Protein AF-A0A7K9JW05-F1 (afdb_monomer_lite)

Radius of gyration: 26.63 Å; chains: 1; bounding box: 56×43×67 Å

InterPro domains:
  IPR012957 CHD, C-terminal 2 [PF08074] (2-129)

Secondary structure (DSSP, 8-state):
---TT-HHHHHH-GGGGGGGGGGTT-TTSTTHHHHHHHHHHHHHHHHHHHHHHHHHHHHHHHTT----TTSGGGHHHHHHHHHHHHHHHTTTHHHHHHTT-HHHHHHHHHHHHHHHHHHHHHHHHHHHHHHHHTTSPPHHHHHT--HHHHHHHHTT-

pLDDT: mean 91.94, std 6.22, range [55.62, 98.31]

Organism: NCBI:txid667154

Foldseek 3Di:
DCDPLNQVVCCVDPVNVVLCVVLPPPVPPPCSVVVSSVVVVVVVVVVLVVLLVVVLVVLCVVVVPDDDCPQLLNLLVVLVVVLVCLCVVLVCLVVCVVVVNPVSVVVVVVSVVVNVVSVVVSVVSVVCNVVSVVPDDDSCVVSVHDSVRSVVVVVVD

Structure (mmCIF, N/CA/C/O backbone):
data_AF-A0A7K9JW05-F1
#
_entry.id   AF-A0A7K9JW05-F1
#
loop_
_atom_site.group_PDB
_atom_site.id
_atom_site.type_symbol
_atom_site.label_atom_id
_atom_site.label_alt_id
_atom_site.label_comp_id
_atom_site.label_asym_id
_atom_site.label_entity_id
_atom_site.label_seq_id
_atom_site.pdbx_PDB_ins_code
_atom_site.Cartn_x
_atom_site.Cartn_y
_atom_site.Cartn_z
_atom_site.occupancy
_atom_site.B_iso_or_equiv
_atom_site.auth_seq_id
_atom_site.auth_comp_id
_atom_site.auth_asym_id
_atom_site.auth_atom_id
_atom_site.pdbx_PDB_model_num
ATOM 1 N N . SER A 1 1 ? 11.720 1.444 -33.341 1.00 67.81 1 SER A N 1
ATOM 2 C CA . SER A 1 1 ? 11.912 0.731 -32.062 1.00 67.81 1 SER A CA 1
ATOM 3 C C . SER A 1 1 ? 13.394 0.757 -31.743 1.00 67.81 1 SER A C 1
ATOM 5 O O . SER A 1 1 ? 14.160 0.163 -32.490 1.00 67.81 1 SER A O 1
ATOM 7 N N . HIS A 1 2 ? 13.812 1.523 -30.731 1.00 79.88 2 HIS A N 1
ATOM 8 C CA . HIS A 1 2 ? 15.240 1.751 -30.444 1.00 79.88 2 HIS A CA 1
ATOM 9 C C . HIS A 1 2 ? 15.894 0.621 -29.647 1.00 79.88 2 HIS A C 1
ATOM 11 O O . HIS A 1 2 ? 17.098 0.433 -29.756 1.00 79.88 2 HIS A O 1
ATOM 17 N N . GLY A 1 3 ? 15.114 -0.160 -28.894 1.00 75.19 3 GLY A N 1
ATOM 18 C CA . GLY A 1 3 ? 15.619 -1.203 -27.996 1.00 75.19 3 GLY A CA 1
ATOM 19 C C . GLY A 1 3 ? 15.976 -0.683 -26.596 1.00 75.19 3 GLY A C 1
ATOM 20 O O . GLY A 1 3 ? 16.077 0.521 -26.357 1.00 75.19 3 GLY A O 1
ATOM 21 N N . TYR A 1 4 ? 16.133 -1.605 -25.642 1.00 79.62 4 TYR A N 1
ATOM 22 C CA . TYR A 1 4 ? 16.416 -1.270 -24.244 1.00 79.62 4 TYR A CA 1
ATOM 23 C C . TYR A 1 4 ? 17.806 -0.636 -24.083 1.00 79.62 4 TYR A C 1
ATOM 25 O O . TYR A 1 4 ? 18.765 -1.045 -24.735 1.00 79.62 4 TYR A O 1
ATOM 33 N N . ALA A 1 5 ? 17.913 0.355 -23.195 1.00 80.44 5 ALA A N 1
ATOM 34 C CA . ALA A 1 5 ? 19.151 1.065 -22.857 1.00 80.44 5 ALA A CA 1
ATOM 35 C C . ALA A 1 5 ? 19.852 1.831 -23.998 1.00 80.44 5 ALA A C 1
ATOM 37 O O . ALA A 1 5 ? 20.975 2.310 -23.831 1.00 80.44 5 ALA A O 1
ATOM 38 N N . ARG A 1 6 ? 19.183 2.030 -25.137 1.00 87.19 6 ARG A N 1
ATOM 39 C CA . ARG A 1 6 ? 19.697 2.788 -26.290 1.00 87.19 6 ARG A CA 1
ATOM 40 C C . ARG A 1 6 ? 19.450 4.289 -26.107 1.00 87.19 6 ARG A C 1
ATOM 42 O O . ARG A 1 6 ? 18.770 4.935 -26.898 1.00 87.19 6 ARG A O 1
ATOM 49 N N . TRP A 1 7 ? 19.972 4.839 -25.007 1.00 87.38 7 TRP A N 1
ATOM 50 C CA . TRP A 1 7 ? 19.651 6.194 -24.538 1.00 87.38 7 TRP A CA 1
ATOM 51 C C . TRP A 1 7 ? 19.991 7.279 -25.549 1.00 87.38 7 TRP A C 1
ATOM 53 O O . TRP A 1 7 ? 19.205 8.202 -25.714 1.00 87.38 7 TRP A O 1
ATOM 63 N N . THR A 1 8 ? 21.127 7.161 -26.234 1.00 85.81 8 THR A N 1
ATOM 64 C CA . THR A 1 8 ? 21.550 8.132 -27.249 1.00 85.81 8 THR A CA 1
ATOM 65 C C . THR A 1 8 ? 20.563 8.188 -28.410 1.00 85.81 8 THR A C 1
ATOM 67 O O . THR A 1 8 ? 20.160 9.271 -28.817 1.00 85.81 8 THR A O 1
ATOM 70 N N . ASP A 1 9 ? 20.105 7.032 -28.890 1.00 88.50 9 ASP A N 1
ATOM 71 C CA . ASP A 1 9 ? 19.155 6.973 -30.003 1.00 88.50 9 ASP A CA 1
ATOM 72 C C . ASP A 1 9 ? 17.783 7.503 -29.592 1.00 88.50 9 ASP A C 1
ATOM 74 O O . ASP A 1 9 ? 17.177 8.280 -30.321 1.00 88.50 9 ASP A O 1
ATOM 78 N N . ILE A 1 10 ? 17.335 7.162 -28.379 1.00 88.81 10 ILE A N 1
ATOM 79 C CA . ILE A 1 10 ? 16.085 7.677 -27.806 1.00 88.81 10 ILE A CA 1
ATOM 80 C C . ILE A 1 10 ? 16.156 9.201 -27.617 1.00 88.81 10 ILE A C 1
ATOM 82 O O . ILE A 1 10 ? 15.175 9.892 -27.864 1.00 88.81 10 ILE A O 1
ATOM 86 N N . GLN A 1 11 ? 17.305 9.743 -27.203 1.00 86.69 11 GLN A N 1
ATOM 87 C CA . GLN A 1 11 ? 17.511 11.190 -27.057 1.00 86.69 11 GLN A CA 1
ATOM 88 C C . GLN A 1 11 ? 17.533 11.935 -28.387 1.00 86.69 11 GLN A C 1
ATOM 90 O O . GLN A 1 11 ? 17.140 13.101 -28.417 1.00 86.69 11 GLN A O 1
ATOM 95 N N . ASN A 1 12 ? 18.008 11.290 -29.448 1.00 89.00 12 ASN A N 1
ATOM 96 C CA . ASN A 1 12 ? 18.097 11.880 -30.779 1.00 89.00 12 ASN A CA 1
ATOM 97 C C . ASN A 1 12 ? 16.799 11.723 -31.586 1.00 89.00 12 ASN A C 1
ATOM 99 O O . ASN A 1 12 ? 16.663 12.332 -32.645 1.00 89.00 12 ASN A O 1
ATOM 103 N N . ASP A 1 13 ? 15.841 10.934 -31.100 1.00 90.19 13 ASP A N 1
ATOM 104 C CA . ASP A 1 13 ? 14.530 10.794 -31.720 1.00 90.19 13 ASP A CA 1
ATOM 105 C C . ASP A 1 13 ? 13.645 12.013 -31.413 1.00 90.19 13 ASP A C 1
ATOM 107 O O . ASP A 1 13 ? 13.319 12.308 -30.259 1.00 90.19 13 ASP A O 1
ATOM 111 N N . GLY A 1 14 ? 13.213 12.702 -32.472 1.00 88.12 14 GLY A N 1
ATOM 112 C CA . GLY A 1 14 ? 12.336 13.867 -32.379 1.00 88.12 14 GLY A CA 1
ATOM 113 C C . GLY A 1 14 ? 10.995 13.578 -31.698 1.00 88.12 14 GLY A C 1
ATOM 114 O O . GLY A 1 14 ? 10.467 14.459 -31.018 1.00 88.12 14 GLY A O 1
ATOM 115 N N . ALA A 1 15 ? 10.474 12.349 -31.790 1.00 89.56 15 ALA A N 1
ATOM 116 C CA . ALA A 1 15 ? 9.238 11.950 -31.113 1.00 89.56 15 ALA A CA 1
ATOM 117 C C . ALA A 1 15 ? 9.379 11.952 -29.581 1.00 89.56 15 ALA A C 1
ATOM 119 O O . ALA A 1 15 ? 8.404 12.185 -28.867 1.00 89.56 15 ALA A O 1
ATOM 120 N N . PHE A 1 16 ? 10.596 11.746 -29.067 1.00 88.56 16 PHE A N 1
ATOM 121 C CA . PHE A 1 16 ? 10.899 11.765 -27.636 1.00 88.56 16 PHE A CA 1
ATOM 122 C C . PHE A 1 16 ? 11.596 13.057 -27.196 1.00 88.56 16 PHE A C 1
ATOM 124 O O . PHE A 1 16 ? 12.144 13.109 -26.096 1.00 88.56 16 PHE A O 1
ATOM 131 N N . GLY A 1 17 ? 11.529 14.132 -27.993 1.00 87.75 17 GLY A N 1
ATOM 132 C CA . GLY A 1 17 ? 12.197 15.407 -27.700 1.00 87.75 17 GLY A CA 1
ATOM 133 C C . GLY A 1 17 ? 11.892 15.978 -26.308 1.00 87.75 17 GLY A C 1
ATOM 134 O O . GLY A 1 17 ? 12.768 16.584 -25.687 1.00 87.75 17 GLY A O 1
ATOM 135 N N . VAL A 1 18 ? 10.704 15.685 -25.761 1.00 90.75 18 VAL A N 1
ATOM 136 C CA . VAL A 1 18 ? 10.288 16.065 -24.399 1.00 90.75 18 VAL A CA 1
ATOM 137 C C . VAL A 1 18 ? 11.275 15.620 -23.312 1.00 90.75 18 VAL A C 1
ATOM 139 O O . VAL A 1 18 ? 11.441 16.310 -22.307 1.00 90.75 18 VAL A O 1
ATOM 142 N N . ILE A 1 19 ? 11.990 14.505 -23.503 1.00 90.00 19 ILE A N 1
ATOM 143 C CA . ILE A 1 19 ? 12.943 13.996 -22.504 1.00 90.00 19 ILE A CA 1
ATOM 144 C C . ILE A 1 19 ? 14.185 14.885 -22.365 1.00 90.00 19 ILE A C 1
ATOM 146 O O . ILE A 1 19 ? 14.893 14.807 -21.360 1.00 90.00 19 ILE A O 1
ATOM 150 N N . ASN A 1 20 ? 14.455 15.722 -23.372 1.00 89.62 20 ASN A N 1
ATOM 151 C CA . ASN A 1 20 ? 15.586 16.640 -23.402 1.00 89.62 20 ASN A CA 1
ATOM 152 C C . ASN A 1 20 ? 15.243 18.017 -22.811 1.00 89.62 20 ASN A C 1
ATOM 154 O O . ASN A 1 20 ? 16.161 18.755 -22.455 1.00 89.62 20 ASN A O 1
ATOM 158 N N . GLU A 1 21 ? 13.956 18.358 -22.675 1.00 90.38 21 GLU A N 1
ATOM 159 C CA . GLU A 1 21 ? 13.485 19.665 -22.185 1.00 90.38 21 GLU A CA 1
ATOM 160 C C . GLU A 1 21 ? 14.125 20.098 -20.857 1.00 90.38 21 GLU A C 1
ATOM 162 O O . GLU A 1 21 ? 14.632 21.220 -20.795 1.00 90.38 21 GLU A O 1
ATOM 167 N N . PRO A 1 22 ? 14.229 19.235 -19.822 1.00 88.94 22 PRO A N 1
ATOM 168 C CA . PRO A 1 22 ? 14.812 19.632 -18.537 1.00 88.94 22 PRO A CA 1
ATOM 169 C C . PRO A 1 22 ? 16.304 19.988 -18.606 1.00 88.94 22 PRO A C 1
ATOM 171 O O . PRO A 1 22 ? 16.853 20.522 -17.648 1.00 88.94 22 PRO A O 1
ATOM 174 N N . PHE A 1 23 ? 16.974 19.672 -19.717 1.00 89.88 23 PHE A N 1
ATOM 175 C CA . PHE A 1 23 ? 18.424 19.754 -19.868 1.00 89.88 23 PHE A CA 1
ATOM 176 C C . PHE A 1 23 ? 18.878 20.877 -20.808 1.00 89.88 23 PHE A C 1
ATOM 178 O O . PHE A 1 23 ? 20.078 21.103 -20.944 1.00 89.88 23 PHE A O 1
ATOM 185 N N . LYS A 1 24 ? 17.961 21.615 -21.447 1.00 86.19 24 LYS A N 1
ATOM 186 C CA . LYS A 1 24 ? 18.303 22.636 -22.459 1.00 86.19 24 LYS A CA 1
ATOM 187 C C . LYS A 1 24 ? 19.299 23.703 -21.973 1.00 86.19 24 LYS A C 1
ATOM 189 O O . LYS A 1 24 ? 20.105 24.170 -22.768 1.00 86.19 24 LYS A O 1
ATOM 194 N N . GLY A 1 25 ? 19.279 24.055 -20.684 1.00 84.19 25 GLY A N 1
ATOM 195 C CA . GLY A 1 25 ? 20.190 25.042 -20.081 1.00 84.19 25 GLY A CA 1
ATOM 196 C C . GLY A 1 25 ? 21.474 24.471 -19.466 1.00 84.19 25 GLY A C 1
ATOM 197 O O . GLY A 1 25 ? 22.291 25.231 -18.957 1.00 84.19 25 GLY A O 1
ATOM 198 N N . GLU A 1 26 ? 21.665 23.150 -19.476 1.00 81.19 26 GLU A N 1
ATOM 199 C CA . GLU A 1 26 ? 22.765 22.491 -18.753 1.00 81.19 26 GLU A CA 1
ATOM 200 C C . GLU A 1 26 ? 23.900 21.990 -19.656 1.00 81.19 26 GLU A C 1
ATOM 202 O O . GLU A 1 26 ? 24.853 21.384 -19.166 1.00 81.19 26 GLU A O 1
ATOM 207 N N . ALA A 1 27 ? 23.823 22.246 -20.966 1.00 78.19 27 ALA A N 1
ATOM 208 C CA . ALA A 1 27 ? 24.747 21.702 -21.965 1.00 78.19 27 ALA A CA 1
ATOM 209 C C . ALA A 1 27 ? 26.222 22.093 -21.744 1.00 78.19 27 ALA A C 1
ATOM 211 O O . ALA A 1 27 ? 27.117 21.385 -22.194 1.00 78.19 27 ALA A O 1
ATOM 212 N N . SER A 1 28 ? 26.483 23.193 -21.033 1.00 81.12 28 SER A N 1
ATOM 213 C CA . SER A 1 28 ? 27.832 23.661 -20.693 1.00 81.12 28 SER A CA 1
ATOM 214 C C . SER A 1 28 ? 28.474 22.915 -19.516 1.00 81.12 28 SER A C 1
ATOM 216 O O . SER A 1 28 ? 29.662 23.102 -19.250 1.00 81.12 28 SER A O 1
ATOM 218 N N . LYS A 1 29 ? 27.728 22.064 -18.798 1.00 83.50 29 LYS A N 1
ATOM 219 C CA . LYS A 1 29 ? 28.270 21.273 -17.686 1.00 83.50 29 LYS A CA 1
ATOM 220 C C . LYS A 1 29 ? 29.077 20.087 -18.221 1.00 83.50 29 LYS A C 1
ATOM 222 O O . LYS A 1 29 ? 28.578 19.291 -19.011 1.00 83.50 29 LYS A O 1
ATOM 227 N N . GLY A 1 30 ? 30.299 19.892 -17.720 1.00 81.88 30 GLY A N 1
ATOM 228 C CA . GLY A 1 30 ? 31.186 18.800 -18.160 1.00 81.88 30 GLY A CA 1
ATOM 229 C C . GLY A 1 30 ? 30.629 17.379 -17.959 1.00 81.88 30 GLY A C 1
ATOM 230 O O . GLY A 1 30 ? 31.068 16.451 -18.627 1.00 81.88 30 GLY A O 1
ATOM 231 N N . ASN A 1 31 ? 29.631 17.200 -17.086 1.00 88.25 31 ASN A N 1
ATOM 232 C CA . ASN A 1 31 ? 28.959 15.922 -16.810 1.00 88.25 31 ASN A CA 1
ATOM 233 C C . ASN A 1 31 ? 27.543 15.815 -17.420 1.00 88.25 31 ASN A C 1
ATOM 235 O O . ASN A 1 31 ? 26.751 14.959 -17.015 1.00 88.25 31 ASN A O 1
ATOM 239 N N . PHE A 1 32 ? 27.203 16.674 -18.384 1.00 86.69 32 PHE A N 1
ATOM 240 C CA . PHE A 1 32 ? 25.871 16.777 -18.991 1.00 86.69 32 PHE A CA 1
ATOM 241 C C . PHE A 1 32 ? 25.282 15.435 -19.454 1.00 86.69 32 PHE A C 1
ATOM 243 O O . PHE A 1 32 ? 24.160 15.074 -19.088 1.00 86.69 32 PHE A O 1
ATOM 250 N N . LEU A 1 33 ? 26.056 14.664 -20.223 1.00 85.69 33 LEU A N 1
ATOM 251 C CA . LEU A 1 33 ? 25.601 13.390 -20.783 1.00 85.69 33 LEU A CA 1
ATOM 252 C C . LEU A 1 33 ? 25.328 12.345 -19.692 1.00 85.69 33 LEU A C 1
ATOM 254 O O . LEU A 1 33 ? 24.355 11.593 -19.770 1.00 85.69 33 LEU A O 1
ATOM 258 N N . GLU A 1 34 ? 26.149 12.326 -18.642 1.00 88.00 34 GLU A N 1
ATOM 259 C CA . GLU A 1 34 ? 25.972 11.419 -17.511 1.00 88.00 34 GLU A CA 1
ATOM 260 C C . GLU A 1 34 ? 24.691 11.745 -16.731 1.00 88.00 34 GLU A C 1
ATOM 262 O O . GLU A 1 34 ? 23.929 10.840 -16.382 1.00 88.00 34 GLU A O 1
ATOM 267 N N . MET A 1 35 ? 24.411 13.033 -16.506 1.00 88.75 35 MET A N 1
ATOM 268 C CA . MET A 1 35 ? 23.180 13.477 -15.843 1.00 88.75 35 MET A CA 1
ATOM 269 C C . MET A 1 35 ? 21.933 13.091 -16.642 1.00 88.75 35 MET A C 1
ATOM 271 O O . MET A 1 35 ? 20.999 12.523 -16.068 1.00 88.75 35 MET A O 1
ATOM 275 N N . LYS A 1 36 ? 21.937 13.309 -17.965 1.00 88.50 36 LYS A N 1
ATOM 276 C CA . LYS A 1 36 ? 20.840 12.884 -18.852 1.00 88.50 36 LYS A CA 1
ATOM 277 C C . LYS A 1 36 ? 20.623 11.375 -18.817 1.00 88.50 36 LYS A C 1
ATOM 279 O O . LYS A 1 36 ? 19.493 10.917 -18.644 1.00 88.50 36 LYS A O 1
ATOM 284 N N . ASN A 1 37 ? 21.694 10.592 -18.920 1.00 89.81 37 ASN A N 1
ATOM 285 C CA . ASN A 1 37 ? 21.600 9.133 -18.914 1.00 89.81 37 ASN A CA 1
ATOM 286 C C . ASN A 1 37 ? 21.106 8.599 -17.563 1.00 89.81 37 ASN A C 1
ATOM 288 O O . ASN A 1 37 ? 20.244 7.722 -17.532 1.00 89.81 37 ASN A O 1
ATOM 292 N N . LYS A 1 38 ? 21.576 9.161 -16.440 1.00 91.12 38 LYS A N 1
ATOM 293 C CA . LYS A 1 38 ? 21.074 8.819 -15.097 1.00 91.12 38 LYS A CA 1
ATOM 294 C C . LYS A 1 38 ? 19.597 9.166 -14.935 1.00 91.12 38 LYS A C 1
ATOM 296 O O . LYS A 1 38 ? 18.852 8.381 -14.347 1.00 91.12 38 LYS A O 1
ATOM 301 N N . PHE A 1 39 ? 19.165 10.317 -15.445 1.00 91.44 39 PHE A N 1
ATOM 302 C CA . PHE A 1 39 ? 17.760 10.711 -15.419 1.00 91.44 39 PHE A CA 1
ATOM 303 C C . PHE A 1 39 ? 16.888 9.729 -16.201 1.00 91.44 39 PHE A C 1
ATOM 305 O O . PHE A 1 39 ? 15.910 9.219 -15.652 1.00 91.44 39 PHE A O 1
ATOM 312 N N . LEU A 1 40 ? 17.270 9.407 -17.439 1.00 91.44 40 LEU A N 1
ATOM 313 C CA . LEU A 1 40 ? 16.536 8.448 -18.260 1.00 91.44 40 LEU A CA 1
ATOM 314 C C . LEU A 1 40 ? 16.498 7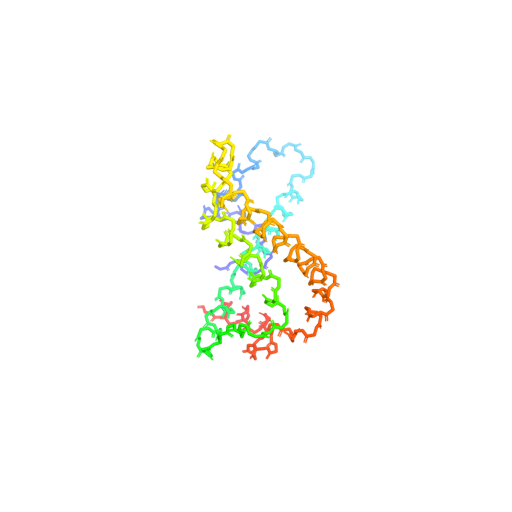.073 -17.607 1.00 91.44 40 LEU A C 1
ATOM 316 O O . LEU A 1 40 ? 15.413 6.531 -17.434 1.00 91.44 40 LEU A O 1
ATOM 320 N N . ALA A 1 41 ? 17.634 6.550 -17.148 1.00 90.69 41 ALA A N 1
ATOM 321 C CA . ALA A 1 41 ? 17.683 5.256 -16.474 1.00 90.69 41 ALA A CA 1
ATOM 322 C C . ALA A 1 41 ? 16.716 5.190 -15.276 1.00 90.69 41 ALA A C 1
ATOM 324 O O . ALA A 1 41 ? 15.998 4.205 -15.110 1.00 90.69 41 ALA A O 1
ATOM 325 N N . ARG A 1 42 ? 16.632 6.258 -14.469 1.00 92.50 42 ARG A N 1
ATOM 326 C CA . ARG A 1 42 ? 15.676 6.342 -13.350 1.00 92.50 42 ARG A CA 1
ATOM 327 C C . ARG A 1 42 ? 14.224 6.368 -13.827 1.00 92.50 42 ARG A C 1
ATOM 329 O O . ARG A 1 42 ? 13.396 5.664 -13.260 1.00 92.50 42 ARG A O 1
ATOM 336 N N . ARG A 1 43 ? 13.908 7.157 -14.858 1.00 91.44 43 ARG A N 1
ATOM 337 C CA . ARG A 1 43 ? 12.549 7.244 -15.422 1.00 91.44 43 ARG A CA 1
ATOM 338 C C . ARG A 1 43 ? 12.104 5.917 -16.029 1.00 91.44 43 ARG A C 1
ATOM 340 O O . ARG A 1 43 ? 11.007 5.465 -15.728 1.00 91.44 43 ARG A O 1
ATOM 347 N N . PHE A 1 44 ? 12.968 5.268 -16.805 1.00 90.44 44 PHE A N 1
ATOM 348 C CA . PHE A 1 44 ? 12.696 3.950 -17.372 1.00 90.44 44 PHE A CA 1
ATOM 349 C C . PHE A 1 44 ? 12.483 2.89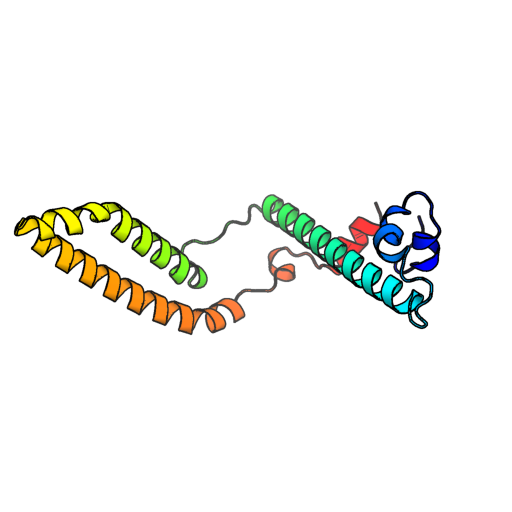9 -16.286 1.00 90.44 44 PHE A C 1
ATOM 351 O O . PHE A 1 44 ? 11.541 2.126 -16.389 1.00 90.44 44 PHE A O 1
ATOM 358 N N . LYS A 1 45 ? 13.271 2.921 -15.204 1.00 91.75 45 LYS A N 1
ATOM 359 C CA . LYS A 1 45 ? 13.055 2.017 -14.067 1.00 91.75 45 LYS A CA 1
ATOM 360 C C . LYS A 1 45 ? 11.687 2.220 -13.405 1.00 91.75 45 LYS A C 1
ATOM 362 O O . LYS A 1 45 ? 11.038 1.244 -13.054 1.00 91.75 45 LYS A O 1
ATOM 367 N N . LEU A 1 46 ? 11.233 3.466 -13.255 1.00 94.38 46 LEU A N 1
ATOM 368 C CA . LEU A 1 46 ? 9.893 3.752 -12.726 1.00 94.38 46 LEU A CA 1
ATOM 369 C C . LEU A 1 46 ? 8.788 3.260 -13.668 1.00 94.38 46 LEU A C 1
ATOM 371 O O . LEU A 1 46 ? 7.803 2.699 -13.201 1.00 94.38 46 LEU A O 1
ATOM 375 N N . LEU A 1 47 ? 8.956 3.444 -14.980 1.00 92.12 47 LEU A N 1
ATOM 376 C CA . LEU A 1 47 ? 8.010 2.936 -15.978 1.00 92.12 47 LEU A CA 1
ATOM 377 C C . LEU A 1 47 ? 7.965 1.405 -15.980 1.00 92.12 47 LEU A C 1
ATOM 379 O O . LEU A 1 47 ? 6.885 0.828 -15.995 1.00 92.12 47 LEU A O 1
ATOM 383 N N . GLU A 1 48 ? 9.122 0.750 -15.907 1.00 91.94 48 GLU A N 1
ATOM 384 C CA . GLU A 1 48 ? 9.230 -0.705 -15.803 1.00 91.94 48 GLU A CA 1
ATOM 385 C C . GLU A 1 48 ? 8.489 -1.226 -14.566 1.00 91.94 48 GLU A C 1
ATOM 387 O O . GLU A 1 48 ? 7.666 -2.132 -14.671 1.00 91.94 48 GLU A O 1
ATOM 392 N N . GLN A 1 49 ? 8.706 -0.597 -13.408 1.00 94.38 49 GLN A N 1
ATOM 393 C CA . GLN A 1 49 ? 7.992 -0.928 -12.174 1.00 94.38 49 GLN A CA 1
ATOM 394 C C . GLN A 1 49 ? 6.483 -0.707 -12.300 1.00 94.38 49 GLN A C 1
ATOM 396 O O . GLN A 1 49 ? 5.711 -1.564 -11.878 1.00 94.38 49 GLN A O 1
ATOM 401 N N . ALA A 1 50 ? 6.054 0.409 -12.895 1.00 95.00 50 ALA A N 1
ATOM 402 C CA . ALA A 1 50 ? 4.639 0.700 -13.098 1.00 95.00 50 ALA A CA 1
ATOM 403 C C . ALA A 1 50 ? 3.967 -0.357 -13.988 1.00 95.00 50 ALA A C 1
ATOM 405 O O . ALA A 1 50 ? 2.907 -0.864 -13.633 1.00 95.00 50 ALA A O 1
ATOM 406 N N . LEU A 1 51 ? 4.618 -0.750 -15.087 1.00 93.88 51 LEU A N 1
ATOM 407 C CA . LEU A 1 51 ? 4.135 -1.803 -15.983 1.00 93.88 51 LEU A CA 1
ATOM 408 C C . LEU A 1 51 ? 4.053 -3.166 -15.286 1.00 93.88 51 LEU A C 1
ATOM 410 O O . LEU A 1 51 ? 3.080 -3.900 -15.464 1.00 93.88 51 LEU A O 1
ATOM 414 N N . VAL A 1 52 ? 5.058 -3.505 -14.474 1.00 94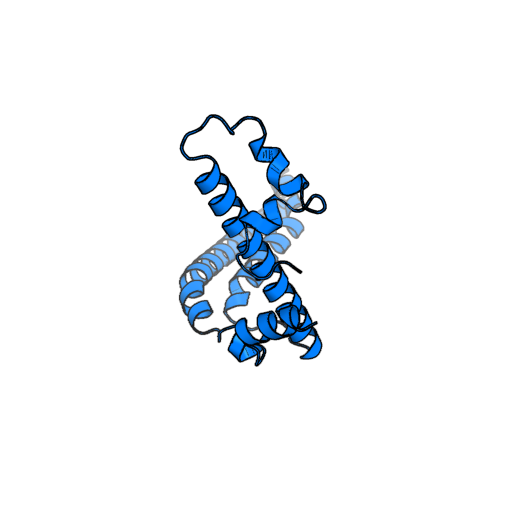.56 52 VAL A N 1
ATOM 415 C CA . VAL A 1 52 ? 5.046 -4.729 -13.665 1.00 94.56 52 VAL A CA 1
ATOM 416 C C . VAL A 1 52 ? 3.872 -4.715 -12.690 1.00 94.56 52 VAL A C 1
ATOM 418 O O . VAL A 1 52 ? 3.137 -5.697 -12.630 1.00 94.56 52 VAL A O 1
ATOM 421 N N . ILE A 1 53 ? 3.661 -3.614 -11.965 1.00 95.19 53 ILE A N 1
ATOM 422 C CA . ILE A 1 53 ? 2.548 -3.472 -11.015 1.00 95.19 53 ILE A CA 1
ATOM 423 C C . ILE A 1 53 ? 1.202 -3.582 -11.737 1.00 95.19 53 ILE A C 1
ATOM 425 O O . ILE A 1 53 ? 0.321 -4.302 -11.275 1.00 95.19 53 ILE A O 1
ATOM 429 N N . GLU A 1 54 ? 1.041 -2.918 -12.881 1.00 95.62 54 GLU A N 1
ATOM 430 C CA . GLU A 1 54 ? -0.193 -2.970 -13.669 1.00 95.62 54 GLU A CA 1
ATOM 431 C C . GLU A 1 54 ? -0.536 -4.409 -14.088 1.00 95.62 54 GLU A C 1
ATOM 433 O O . GLU A 1 54 ? -1.664 -4.867 -13.889 1.00 95.62 54 GLU A O 1
ATOM 438 N N . GLU A 1 55 ? 0.439 -5.159 -14.610 1.00 95.25 55 GLU A N 1
ATOM 439 C CA . GLU A 1 55 ? 0.226 -6.557 -14.999 1.00 95.25 55 GLU A CA 1
ATOM 440 C C . GLU A 1 55 ? -0.010 -7.461 -13.780 1.00 95.25 55 GLU A C 1
ATOM 442 O O . GLU A 1 55 ? -0.847 -8.365 -13.835 1.00 95.25 55 GLU A O 1
ATOM 447 N N 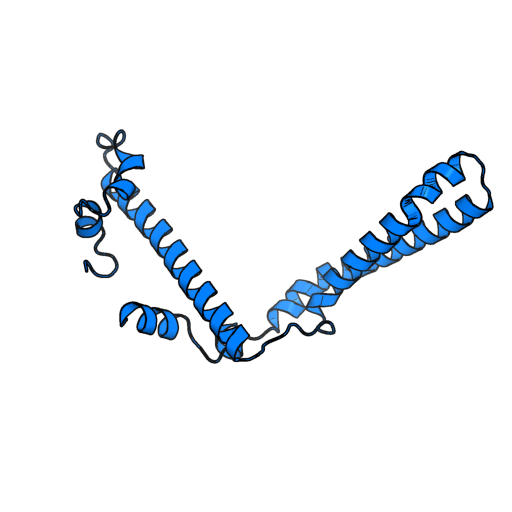. GLN A 1 56 ? 0.666 -7.208 -12.656 1.00 95.00 56 GLN A N 1
ATOM 448 C CA . GLN A 1 56 ? 0.427 -7.929 -11.404 1.00 95.00 56 GLN A CA 1
ATOM 449 C C . GLN A 1 56 ? -1.006 -7.725 -10.898 1.00 95.00 56 GLN A C 1
ATOM 451 O O . GLN A 1 56 ? -1.656 -8.699 -10.516 1.00 95.00 56 GLN A O 1
ATOM 456 N N . LEU A 1 57 ? -1.525 -6.493 -10.942 1.00 94.75 57 LEU A N 1
ATOM 457 C CA . LEU A 1 57 ? -2.910 -6.179 -10.578 1.00 94.75 57 LEU A CA 1
ATOM 458 C C . LEU A 1 57 ? -3.904 -6.850 -11.534 1.00 94.75 57 LEU A C 1
ATOM 460 O O . LEU A 1 57 ? -4.861 -7.480 -11.083 1.00 94.75 57 LEU A O 1
ATOM 464 N N . ARG A 1 58 ? -3.644 -6.798 -12.847 1.00 95.19 58 ARG A N 1
ATOM 465 C CA . ARG A 1 58 ? -4.448 -7.498 -13.863 1.00 95.19 58 ARG A CA 1
ATOM 466 C C . ARG A 1 58 ? -4.484 -9.006 -13.608 1.00 95.19 58 ARG A C 1
ATOM 468 O O . ARG A 1 58 ? -5.548 -9.623 -13.676 1.00 95.19 58 ARG A O 1
ATOM 475 N N . ARG A 1 59 ? -3.339 -9.610 -13.275 1.00 95.12 59 ARG A N 1
ATOM 476 C CA . ARG A 1 59 ? -3.233 -11.039 -12.950 1.00 95.12 59 ARG A CA 1
ATOM 477 C C . ARG A 1 59 ? -3.942 -11.385 -11.644 1.00 95.12 59 ARG A C 1
ATOM 479 O O . ARG A 1 59 ? -4.616 -12.411 -11.596 1.00 95.12 59 ARG A O 1
ATOM 486 N N . ALA A 1 60 ? -3.816 -10.550 -10.616 1.00 95.00 60 ALA A N 1
ATOM 487 C CA . ALA A 1 60 ? -4.512 -10.727 -9.344 1.00 95.00 60 ALA A CA 1
ATOM 488 C C . ALA A 1 60 ? -6.035 -10.717 -9.540 1.00 95.00 60 ALA A C 1
ATOM 490 O O . ALA A 1 60 ? -6.721 -11.599 -9.025 1.00 95.00 60 ALA A O 1
ATOM 491 N N . ALA A 1 61 ? -6.543 -9.782 -10.351 1.00 95.25 61 ALA A N 1
ATOM 492 C CA . ALA A 1 61 ? -7.954 -9.713 -10.718 1.00 95.25 61 ALA A CA 1
ATOM 493 C C . ALA A 1 61 ? -8.406 -10.961 -11.494 1.00 95.25 61 ALA A C 1
ATOM 495 O O . ALA A 1 61 ? -9.424 -11.552 -11.157 1.00 95.25 61 ALA A O 1
ATOM 496 N N . TYR A 1 62 ? -7.619 -11.423 -12.473 1.00 95.69 62 TYR A N 1
ATOM 497 C CA . TYR A 1 62 ? -7.911 -12.662 -13.209 1.00 95.69 62 TYR A CA 1
ATOM 498 C C . TYR A 1 62 ? -8.001 -13.896 -12.295 1.00 95.69 62 TYR A C 1
ATOM 500 O O . TYR A 1 62 ? -8.804 -14.794 -12.530 1.00 95.69 62 TYR A O 1
ATOM 508 N N . LEU A 1 63 ? -7.173 -13.947 -11.249 1.00 95.81 63 LEU A N 1
ATOM 509 C CA . LEU A 1 63 ? -7.176 -15.017 -10.251 1.00 95.81 63 LEU A CA 1
ATOM 510 C C . LEU A 1 63 ? -8.238 -14.821 -9.153 1.00 95.81 63 LEU A C 1
ATOM 512 O O . LEU A 1 63 ? -8.297 -15.639 -8.238 1.00 95.81 63 LEU A O 1
ATOM 516 N N . ASN A 1 64 ? -9.054 -13.760 -9.223 1.00 95.19 64 ASN A N 1
ATOM 517 C CA . ASN A 1 64 ? -10.016 -13.360 -8.189 1.00 95.19 64 ASN A CA 1
ATOM 518 C C . ASN A 1 64 ? -9.389 -13.286 -6.789 1.00 95.19 64 ASN A C 1
ATOM 520 O O . ASN A 1 64 ? -9.987 -13.689 -5.793 1.00 95.19 64 ASN A O 1
ATOM 524 N N . MET A 1 65 ? -8.150 -12.799 -6.709 1.00 93.38 65 MET A N 1
ATOM 525 C CA . MET A 1 65 ? -7.464 -12.678 -5.431 1.00 93.38 65 MET A CA 1
ATOM 526 C C . MET A 1 65 ? -8.099 -11.575 -4.594 1.00 93.38 65 MET A C 1
ATOM 528 O O . MET A 1 65 ? -8.099 -10.408 -4.982 1.00 93.38 65 MET A O 1
ATOM 532 N N . THR A 1 66 ? -8.565 -11.940 -3.408 1.00 89.06 66 THR A N 1
ATOM 533 C CA . THR A 1 66 ? -9.056 -11.009 -2.395 1.00 89.06 66 THR A CA 1
ATOM 534 C C . THR A 1 66 ? -8.077 -10.938 -1.227 1.00 89.06 66 THR A C 1
ATOM 536 O O . THR A 1 66 ? -7.259 -11.836 -1.007 1.00 89.06 66 THR A O 1
ATOM 539 N N . GLN A 1 67 ? -8.122 -9.835 -0.483 1.00 84.50 67 GLN A N 1
ATOM 540 C CA . GLN A 1 67 ? -7.459 -9.767 0.815 1.00 84.50 67 GLN A CA 1
ATOM 541 C C . GLN A 1 67 ? -8.295 -10.544 1.832 1.00 84.50 67 GLN A C 1
ATOM 543 O O . GLN A 1 67 ? -9.518 -10.443 1.822 1.00 84.50 67 GLN A O 1
ATOM 548 N N . ASP A 1 68 ? -7.633 -11.318 2.687 1.00 89.19 68 ASP A N 1
ATOM 549 C CA . ASP A 1 68 ? -8.269 -11.987 3.818 1.00 89.19 68 ASP A CA 1
ATOM 550 C C . ASP A 1 68 ? -8.342 -11.005 5.001 1.00 89.19 68 ASP A C 1
ATOM 552 O O . ASP A 1 68 ? -7.290 -10.664 5.553 1.00 89.19 68 ASP A O 1
ATOM 556 N N . PRO A 1 69 ? -9.542 -10.547 5.411 1.00 88.50 69 PRO A N 1
ATOM 557 C CA . PRO A 1 69 ? -9.691 -9.608 6.522 1.00 88.50 69 PRO A CA 1
ATOM 558 C C . PRO A 1 69 ? -9.232 -10.183 7.867 1.00 88.50 69 PRO A C 1
ATOM 560 O O . PRO A 1 69 ? -8.921 -9.423 8.778 1.00 88.50 69 PRO A O 1
ATOM 563 N N . SER A 1 70 ? -9.181 -11.512 7.999 1.00 90.75 70 SER A N 1
ATOM 564 C CA . SER A 1 70 ? -8.740 -12.198 9.218 1.00 90.75 70 SER A CA 1
ATOM 565 C C . SER A 1 70 ? -7.223 -12.395 9.287 1.00 90.75 70 SER A C 1
ATOM 567 O O . SER A 1 70 ? -6.693 -12.836 10.310 1.00 90.75 70 SER A O 1
ATOM 569 N N . HIS A 1 71 ? -6.497 -12.041 8.221 1.00 92.50 71 HIS A N 1
ATOM 570 C CA . HIS A 1 71 ? -5.050 -12.167 8.191 1.00 92.50 71 HIS A CA 1
ATOM 571 C C . HIS A 1 71 ? -4.411 -11.267 9.266 1.00 92.50 71 HIS A C 1
ATOM 573 O O . HIS A 1 71 ? -4.736 -10.082 9.328 1.00 92.50 71 HIS A O 1
ATOM 579 N N . PRO A 1 72 ? -3.427 -11.742 10.059 1.00 92.69 72 PRO A N 1
ATOM 580 C CA . PRO A 1 72 ? -2.871 -10.960 11.170 1.00 92.69 72 PRO A CA 1
ATOM 581 C C . PRO A 1 72 ? -2.276 -9.600 10.769 1.00 92.69 72 PRO A C 1
ATOM 583 O O . PRO A 1 72 ? -2.266 -8.668 11.562 1.00 92.69 72 PRO A O 1
ATOM 586 N N . ALA A 1 73 ? -1.816 -9.449 9.522 1.00 93.25 73 ALA A N 1
ATOM 587 C CA . ALA A 1 73 ? -1.332 -8.159 9.011 1.00 93.25 73 ALA A CA 1
ATOM 588 C C . ALA A 1 73 ? -2.443 -7.102 8.848 1.00 93.25 73 ALA A C 1
ATOM 590 O O . ALA A 1 73 ? -2.133 -5.925 8.697 1.00 93.25 73 ALA A O 1
ATOM 591 N N . MET A 1 74 ? -3.714 -7.515 8.854 1.00 95.12 74 MET A N 1
ATOM 592 C CA . MET A 1 74 ? -4.881 -6.631 8.787 1.00 95.12 74 MET A CA 1
ATOM 593 C C . MET A 1 74 ? -5.332 -6.145 10.165 1.00 95.12 74 MET A C 1
ATOM 595 O O . MET A 1 74 ? -6.054 -5.156 10.223 1.00 95.12 74 MET A O 1
ATOM 599 N N . ALA A 1 75 ? -4.863 -6.760 11.260 1.00 94.38 75 ALA A N 1
ATOM 600 C CA . ALA A 1 75 ? -5.277 -6.416 12.622 1.00 94.38 75 ALA A CA 1
ATOM 601 C C . ALA A 1 75 ? -5.100 -4.920 12.930 1.00 94.38 75 ALA A C 1
ATOM 603 O O . ALA A 1 75 ? -6.047 -4.268 13.361 1.00 94.38 75 ALA A O 1
ATOM 604 N N . LEU A 1 76 ? -3.938 -4.353 12.579 1.00 95.88 76 LEU A N 1
ATOM 605 C CA . LEU A 1 76 ? -3.665 -2.927 12.767 1.00 95.88 76 LEU A CA 1
ATOM 606 C C . LEU A 1 76 ? -4.660 -2.037 12.007 1.00 95.88 76 LEU A C 1
ATOM 608 O O . LEU A 1 76 ? -5.123 -1.036 12.543 1.00 95.88 76 LEU A O 1
ATOM 612 N N . ASN A 1 77 ? -4.987 -2.399 10.763 1.00 95.06 77 ASN A N 1
ATOM 613 C CA . ASN A 1 77 ? -5.928 -1.645 9.935 1.00 95.06 77 ASN A CA 1
ATOM 614 C C . ASN A 1 77 ? -7.354 -1.729 10.493 1.00 95.06 77 ASN A C 1
ATOM 616 O O . ASN A 1 77 ? -8.055 -0.724 10.551 1.00 95.06 77 ASN A O 1
ATOM 620 N N . THR A 1 78 ? -7.767 -2.914 10.945 1.00 95.06 78 THR A N 1
ATOM 621 C CA . THR A 1 78 ? -9.065 -3.117 11.598 1.00 95.06 78 THR A CA 1
ATOM 622 C C . THR A 1 78 ? -9.172 -2.296 12.881 1.00 95.06 78 THR A C 1
ATOM 624 O O . THR A 1 78 ? -10.155 -1.585 13.064 1.00 95.06 78 THR A O 1
ATOM 627 N N . ARG A 1 79 ? -8.141 -2.316 13.734 1.00 95.94 79 ARG A N 1
ATOM 628 C CA . ARG A 1 79 ? -8.106 -1.525 14.973 1.00 95.94 79 ARG A CA 1
ATOM 629 C C . ARG A 1 79 ? -8.098 -0.025 14.708 1.00 95.94 79 ARG A C 1
ATOM 631 O O . ARG A 1 79 ? -8.772 0.715 15.413 1.00 95.94 79 ARG A O 1
ATOM 638 N N . PHE A 1 80 ? -7.392 0.419 13.672 1.00 96.75 80 PHE A N 1
ATOM 639 C CA . PHE A 1 80 ? -7.423 1.819 13.261 1.00 96.75 80 PHE A CA 1
ATOM 640 C C . PHE A 1 80 ? -8.841 2.263 12.867 1.00 96.75 80 PHE A C 1
ATOM 642 O O . PHE A 1 80 ? -9.321 3.274 13.372 1.00 96.75 80 PHE A O 1
ATOM 649 N N . ALA A 1 81 ? -9.548 1.465 12.061 1.00 96.69 81 ALA A N 1
ATOM 650 C CA . ALA A 1 81 ? -10.935 1.751 11.694 1.00 96.69 81 ALA A CA 1
ATOM 651 C C . ALA A 1 81 ? -11.884 1.758 12.911 1.00 96.69 81 ALA A C 1
ATOM 653 O O . ALA A 1 81 ? -12.803 2.575 12.978 1.00 96.69 81 ALA A O 1
ATOM 654 N N . GLU A 1 82 ? -11.664 0.877 13.893 1.00 97.06 82 GLU A N 1
ATOM 655 C CA . GLU A 1 82 ? -12.416 0.877 15.157 1.00 97.06 82 GLU A CA 1
ATOM 656 C C . GLU A 1 82 ? -12.172 2.156 15.971 1.00 97.06 82 GLU A C 1
ATOM 658 O O . GLU A 1 82 ? -13.127 2.731 16.494 1.00 97.06 82 GLU A O 1
ATOM 663 N N . VAL A 1 83 ? -10.924 2.633 16.041 1.00 97.56 83 VAL A N 1
ATOM 664 C CA . VAL A 1 83 ? -10.572 3.899 16.706 1.00 97.56 83 VAL A CA 1
ATOM 665 C C . VAL A 1 83 ? -11.265 5.084 16.036 1.00 97.56 83 VAL A C 1
ATOM 667 O O . VAL A 1 83 ? -11.870 5.897 16.736 1.00 97.56 83 VAL A O 1
ATOM 670 N N . GLU A 1 84 ? -11.211 5.179 14.704 1.00 97.31 84 GLU A N 1
ATOM 671 C CA . GLU A 1 84 ? -11.882 6.250 13.954 1.00 97.31 84 GLU A CA 1
ATOM 672 C C . GLU A 1 84 ? -13.393 6.232 14.203 1.00 97.31 84 GLU A C 1
ATOM 674 O O . GLU A 1 84 ? -13.966 7.242 14.610 1.00 97.31 84 GLU A O 1
ATOM 679 N N . CYS A 1 85 ? -14.024 5.063 14.069 1.00 97.44 85 CYS A N 1
ATOM 680 C CA . CYS A 1 85 ? -15.456 4.890 14.304 1.00 97.44 85 CYS A CA 1
ATOM 681 C C . CYS A 1 85 ? -15.864 5.294 15.731 1.00 97.44 85 CYS A C 1
ATOM 683 O O . CYS A 1 85 ? -16.826 6.044 15.924 1.00 97.44 85 CYS A O 1
ATOM 685 N N . LEU A 1 86 ? -15.113 4.837 16.741 1.00 97.00 86 LEU A N 1
ATOM 686 C CA . LEU A 1 86 ? -15.384 5.141 18.144 1.00 97.00 86 LEU A CA 1
ATOM 687 C C . LEU A 1 86 ? -15.244 6.644 18.430 1.00 97.00 86 LEU A C 1
ATOM 689 O O . LEU A 1 86 ? -16.093 7.227 19.109 1.00 97.00 86 LEU A O 1
ATOM 693 N N . ALA A 1 87 ? -14.204 7.285 17.893 1.00 95.25 87 ALA A N 1
ATOM 694 C CA . ALA A 1 87 ? -13.977 8.716 18.064 1.00 95.25 87 ALA A CA 1
ATOM 695 C C . ALA A 1 87 ? -15.055 9.561 17.361 1.00 95.25 87 ALA A C 1
ATOM 697 O O . ALA A 1 87 ? -15.609 10.485 17.964 1.00 95.25 87 ALA A O 1
ATOM 698 N N . GLU A 1 88 ? -15.397 9.231 16.114 1.00 96.38 88 GLU A N 1
ATOM 699 C CA . GLU A 1 88 ? -16.388 9.966 15.321 1.00 96.38 88 GLU A CA 1
ATOM 700 C C . GLU A 1 88 ? -17.802 9.843 15.896 1.00 96.38 88 GLU A C 1
ATOM 702 O O . GLU A 1 88 ? -18.497 10.854 16.057 1.00 96.38 88 GLU A O 1
ATOM 707 N N . SER A 1 89 ? -18.216 8.627 16.270 1.00 95.88 89 SER A N 1
ATOM 708 C CA . SER A 1 89 ? -19.547 8.356 16.831 1.00 95.88 89 SER A CA 1
ATOM 709 C C . SER A 1 89 ? -19.791 9.114 18.143 1.00 95.88 89 SER A C 1
ATOM 711 O O . SER A 1 89 ? -20.929 9.452 18.482 1.00 95.88 89 SER A O 1
ATOM 713 N N . HIS A 1 90 ? -18.726 9.431 18.882 1.00 96.06 90 HIS A N 1
ATOM 714 C CA . HIS A 1 90 ? -18.802 10.036 20.212 1.00 96.06 90 HIS A CA 1
ATOM 715 C C . HIS A 1 90 ? -18.220 11.453 20.307 1.00 96.06 90 HIS A C 1
ATOM 717 O O . HIS A 1 90 ? -18.120 12.001 21.406 1.00 96.06 90 HIS A O 1
ATOM 723 N N . GLN A 1 91 ? -17.928 12.109 19.179 1.00 94.62 91 GLN A N 1
ATOM 724 C CA . GLN A 1 91 ? -17.321 13.450 19.151 1.00 94.62 91 GLN A CA 1
ATOM 725 C C . GLN A 1 91 ? -18.115 14.533 19.918 1.00 94.62 91 GLN A C 1
ATOM 727 O O . GLN A 1 91 ? -17.546 15.505 20.418 1.00 94.62 91 GLN A O 1
ATOM 732 N N . HIS A 1 92 ? -19.439 14.374 20.035 1.00 94.62 92 HIS A N 1
ATOM 733 C CA . HIS A 1 92 ? -20.327 15.322 20.715 1.00 94.62 92 HIS A CA 1
ATOM 734 C C . HIS A 1 92 ? -20.252 15.236 22.248 1.00 94.62 92 HIS A C 1
ATOM 736 O O . HIS A 1 92 ? -20.492 16.241 22.922 1.00 94.62 92 HIS A O 1
ATOM 742 N N . LEU A 1 93 ? -19.861 14.081 22.805 1.00 96.19 93 LEU A N 1
ATOM 743 C CA . LEU A 1 93 ? -19.858 13.836 24.253 1.00 96.19 93 LEU A CA 1
ATOM 744 C C . LEU A 1 93 ? -18.946 14.797 25.017 1.00 96.19 93 LEU A C 1
ATOM 746 O O . LEU A 1 93 ? -19.251 15.155 26.151 1.00 96.19 93 LEU A O 1
ATOM 750 N N . SER A 1 94 ? -17.856 15.253 24.394 1.00 92.94 94 SER A N 1
ATOM 751 C CA . SER A 1 94 ? -16.960 16.251 24.987 1.00 92.94 94 SER A CA 1
ATOM 752 C C . SER A 1 94 ? -17.697 17.560 25.296 1.00 92.94 94 SER A C 1
ATOM 754 O O . SER A 1 94 ? -17.634 18.066 26.416 1.00 92.94 94 SER A O 1
ATOM 756 N N . LYS A 1 95 ? -18.486 18.069 24.339 1.00 95.81 95 LYS A N 1
ATOM 757 C CA . LYS A 1 95 ? -19.264 19.304 24.520 1.00 95.81 95 LYS A CA 1
ATOM 758 C C . LYS A 1 95 ? -20.356 19.134 25.571 1.00 95.81 95 LYS A C 1
ATOM 760 O O . LYS A 1 95 ? -20.524 20.005 26.419 1.00 95.81 95 LYS A O 1
ATOM 765 N N . GLU A 1 96 ? -21.083 18.020 25.530 1.00 96.06 96 GLU A N 1
ATOM 766 C CA . GLU A 1 96 ? -22.146 17.744 26.501 1.00 96.06 96 GLU A CA 1
ATOM 767 C C . GLU A 1 96 ? -21.600 17.572 27.922 1.00 96.06 96 GLU A C 1
ATOM 769 O O . GLU A 1 96 ? -22.174 18.106 28.872 1.00 96.06 96 GLU A O 1
ATOM 774 N N . SER A 1 97 ? -20.468 16.881 28.075 1.00 95.38 97 SER A N 1
ATOM 775 C CA . SER A 1 97 ? -19.787 16.736 29.363 1.00 95.38 97 SER A CA 1
ATOM 776 C C . SER A 1 97 ? -19.369 18.096 29.936 1.00 95.38 97 SER A C 1
ATOM 778 O O . SER A 1 97 ? -19.681 18.395 31.090 1.00 95.38 97 SER A O 1
ATOM 780 N N . LEU A 1 98 ? -18.759 18.967 29.119 1.00 94.69 98 LEU A N 1
ATOM 781 C CA . LEU A 1 98 ? -18.370 20.327 29.523 1.00 94.69 98 LEU A CA 1
ATOM 782 C C . LEU A 1 98 ? -19.569 21.209 29.905 1.00 94.69 98 LEU A C 1
ATOM 784 O O . LEU A 1 98 ? -19.433 22.092 30.749 1.00 94.69 98 LEU A O 1
ATOM 788 N N . ALA A 1 99 ? -20.748 20.946 29.337 1.00 96.75 99 ALA A N 1
ATOM 789 C CA . ALA A 1 99 ? -22.002 21.588 29.732 1.00 96.75 99 ALA A CA 1
ATOM 790 C C . ALA A 1 99 ? -22.568 21.061 31.071 1.00 96.75 99 ALA A C 1
ATOM 792 O O . ALA A 1 99 ? -23.634 21.495 31.506 1.00 96.75 99 ALA A O 1
ATOM 793 N N . GLY A 1 100 ? -21.877 20.129 31.736 1.00 95.81 100 GLY A N 1
ATOM 794 C CA . GLY A 1 100 ? -22.266 19.561 33.026 1.00 95.81 100 GLY A CA 1
ATOM 795 C C . GLY A 1 100 ? -23.182 18.336 32.933 1.00 95.81 100 GLY A C 1
ATOM 796 O O . GLY A 1 100 ? -23.723 17.904 33.957 1.00 95.81 100 GLY A O 1
ATOM 797 N N . ASN A 1 101 ? -23.366 17.745 31.745 1.00 97.19 101 ASN A N 1
ATOM 798 C CA . ASN A 1 101 ? -24.160 16.526 31.574 1.00 97.19 101 ASN A CA 1
ATOM 799 C C . ASN A 1 101 ? -23.429 15.320 32.200 1.00 97.19 101 ASN A C 1
ATOM 801 O O . ASN A 1 101 ? -22.520 14.733 31.611 1.00 97.19 101 ASN A O 1
ATOM 805 N N . LYS A 1 102 ? -23.841 14.936 33.416 1.00 96.38 102 LYS A N 1
ATOM 806 C CA . LYS A 1 102 ? -23.232 13.833 34.181 1.00 96.38 102 LYS A CA 1
ATOM 807 C C . LYS A 1 102 ? -23.271 12.481 33.439 1.00 96.38 102 LYS A C 1
ATOM 809 O O . LYS A 1 102 ? -22.224 11.831 33.399 1.00 96.38 102 LYS A O 1
ATOM 814 N N . PRO A 1 103 ? -24.401 12.046 32.838 1.00 96.69 103 PRO A N 1
ATOM 815 C CA . PRO A 1 103 ? -24.419 10.879 31.955 1.00 96.69 103 PRO A CA 1
ATOM 816 C C . PRO A 1 103 ? -23.403 10.955 30.811 1.00 96.69 103 PRO A C 1
ATOM 818 O O . PRO A 1 103 ? -22.634 10.011 30.634 1.00 96.69 103 PRO A O 1
ATOM 821 N N . ALA A 1 104 ? -23.346 12.074 30.079 1.00 96.50 104 ALA A N 1
ATOM 822 C CA . ALA A 1 104 ? -22.398 12.236 28.974 1.00 96.50 104 ALA A CA 1
ATOM 823 C C . ALA A 1 104 ? -20.944 12.159 29.455 1.00 96.50 104 ALA A C 1
ATOM 825 O O . ALA A 1 104 ? -20.126 11.518 28.802 1.00 96.50 104 ALA A O 1
ATOM 826 N N . ASN A 1 105 ? -20.630 12.722 30.628 1.00 96.56 105 ASN A N 1
ATOM 827 C CA . ASN A 1 105 ? -19.298 12.604 31.218 1.00 96.56 105 ASN A CA 1
ATOM 828 C C . ASN A 1 105 ? -18.928 11.146 31.540 1.00 96.56 105 ASN A C 1
ATOM 830 O O . ASN A 1 105 ? -17.825 10.698 31.238 1.00 96.56 105 ASN A O 1
ATOM 834 N N . ALA A 1 106 ? -19.856 10.373 32.113 1.00 97.44 106 ALA A N 1
ATOM 835 C CA . ALA A 1 106 ? -19.619 8.960 32.409 1.00 97.44 106 ALA A CA 1
ATOM 836 C C . ALA A 1 106 ? -19.388 8.131 31.133 1.00 97.44 106 ALA A C 1
ATOM 838 O O . ALA A 1 106 ? -18.528 7.249 31.119 1.00 97.44 106 ALA A O 1
ATOM 839 N N . VAL A 1 107 ? -20.133 8.413 30.059 1.00 97.25 107 VAL A N 1
ATOM 840 C CA . VAL A 1 107 ? -19.926 7.761 28.757 1.00 97.25 107 VAL A CA 1
ATOM 841 C C . VAL A 1 107 ? -18.602 8.205 28.135 1.00 97.25 107 VAL A C 1
ATOM 843 O O . VAL A 1 107 ? -17.853 7.352 27.673 1.00 97.25 107 VAL A O 1
ATOM 846 N N . LEU A 1 108 ? -18.260 9.496 28.193 1.00 97.12 108 LEU A N 1
ATOM 847 C CA . LEU A 1 108 ? -16.991 10.023 27.685 1.00 97.12 108 LEU A CA 1
ATOM 848 C C . LEU A 1 108 ? -15.791 9.331 28.338 1.00 97.12 108 LEU A C 1
ATOM 850 O O 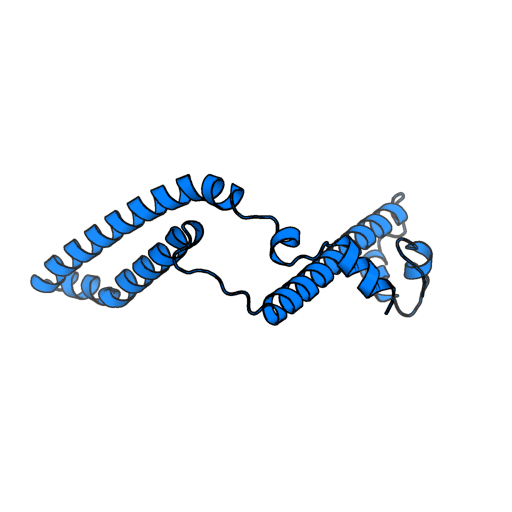. LEU A 1 108 ? -14.885 8.904 27.633 1.00 97.12 108 LEU A O 1
ATOM 854 N N . HIS A 1 109 ? -15.805 9.144 29.660 1.00 97.19 109 HIS A N 1
ATOM 855 C CA . HIS A 1 109 ? -14.749 8.394 30.348 1.00 97.19 109 HIS A CA 1
ATOM 856 C C . HIS A 1 109 ? -14.629 6.947 29.849 1.00 97.19 109 HIS A C 1
ATOM 858 O O . HIS A 1 109 ? -13.518 6.462 29.657 1.00 97.19 109 HIS A O 1
ATOM 864 N N . LYS A 1 110 ? -15.751 6.261 29.591 1.00 97.25 110 LYS A N 1
ATOM 865 C CA . LYS A 1 110 ? -15.722 4.904 29.017 1.00 97.25 110 LYS A CA 1
ATOM 866 C C . LYS A 1 110 ? -15.139 4.893 27.606 1.00 97.25 110 LYS A C 1
ATOM 868 O O . LYS A 1 110 ? -14.326 4.027 27.308 1.00 97.25 110 LYS A O 1
ATOM 873 N N . VAL A 1 111 ? -15.528 5.855 26.770 1.00 97.69 111 VAL A N 1
ATOM 874 C CA . VAL A 1 111 ? -15.006 6.004 25.404 1.00 97.69 111 VAL A CA 1
ATOM 875 C C . VAL A 1 111 ? -13.500 6.262 25.429 1.00 97.69 111 VAL A C 1
ATOM 877 O O . VAL A 1 111 ? -12.763 5.622 24.689 1.00 97.69 111 VAL A O 1
ATOM 880 N N . LEU A 1 112 ? -13.021 7.143 26.312 1.00 96.88 112 LEU A N 1
ATOM 881 C CA . LEU A 1 112 ? -11.590 7.422 26.463 1.00 96.88 112 LEU A CA 1
ATOM 882 C C . LEU A 1 112 ? -10.800 6.182 26.902 1.00 96.88 112 LEU A C 1
ATOM 884 O O . LEU A 1 112 ? -9.748 5.913 26.331 1.00 96.88 112 LEU A O 1
ATOM 888 N N . ASN A 1 113 ? -11.327 5.398 27.847 1.00 98.00 113 ASN A N 1
ATOM 889 C CA . ASN A 1 113 ? -10.691 4.144 28.257 1.00 98.00 113 ASN A CA 1
ATOM 890 C C . ASN A 1 113 ? -10.633 3.132 27.101 1.00 98.00 113 ASN A C 1
ATOM 892 O O . ASN A 1 113 ? -9.600 2.512 26.879 1.00 98.00 113 ASN A O 1
ATOM 896 N N . GLN A 1 114 ? -11.712 2.996 26.325 1.00 97.94 114 GLN A N 1
ATOM 897 C CA . GLN A 1 114 ? -11.726 2.122 25.146 1.00 97.94 114 GLN A CA 1
ATOM 898 C C . GLN A 1 114 ? -10.725 2.578 24.076 1.00 97.94 114 GLN A C 1
ATOM 900 O O . GLN A 1 114 ? -10.056 1.746 23.468 1.00 97.94 114 GLN A O 1
ATOM 905 N N . LEU A 1 115 ? -10.583 3.891 23.861 1.00 98.06 115 LEU A N 1
ATOM 906 C CA . LEU A 1 115 ? -9.559 4.437 22.969 1.00 98.06 115 LEU A CA 1
ATOM 907 C C . LEU A 1 115 ? -8.148 4.100 23.468 1.00 98.06 115 LEU A C 1
ATOM 909 O O . LEU A 1 115 ? -7.303 3.714 22.667 1.00 98.06 115 LEU A O 1
ATOM 913 N N . GLU A 1 116 ? -7.886 4.206 24.772 1.00 98.06 116 GLU A N 1
ATOM 914 C CA . GLU A 1 116 ? -6.593 3.833 25.358 1.00 98.06 116 GLU A CA 1
ATOM 915 C C . GLU A 1 116 ? -6.276 2.341 25.159 1.00 98.06 116 GLU A C 1
ATOM 917 O O . GLU A 1 116 ? -5.170 1.996 24.735 1.00 98.06 116 GLU A O 1
ATOM 922 N N . GLU A 1 117 ? -7.253 1.461 25.392 1.00 98.12 117 GLU A N 1
ATOM 923 C CA . GLU A 1 117 ? -7.121 0.018 25.157 1.00 98.12 117 GLU A CA 1
ATOM 924 C C . GLU A 1 117 ? -6.824 -0.290 23.680 1.00 98.12 117 GLU A C 1
ATOM 926 O O . GLU A 1 117 ? -5.858 -0.996 23.378 1.00 98.12 117 GLU A O 1
ATOM 931 N N . LEU A 1 118 ? -7.580 0.304 22.749 1.00 98.00 118 LEU A N 1
ATOM 932 C CA . LEU A 1 118 ? -7.360 0.133 21.309 1.00 98.00 118 LEU A CA 1
ATOM 933 C C . LEU A 1 118 ? -5.980 0.638 20.869 1.00 98.00 118 LEU A C 1
ATOM 935 O O . LEU A 1 118 ? -5.303 -0.021 20.078 1.00 98.00 118 LEU A O 1
ATOM 939 N N . LEU A 1 119 ? -5.523 1.778 21.394 1.00 98.06 119 LEU A N 1
ATOM 940 C CA . LEU A 1 119 ? -4.189 2.309 21.098 1.00 98.06 119 LEU A CA 1
ATOM 941 C C . LEU A 1 119 ? -3.075 1.395 21.630 1.00 98.06 119 LEU A C 1
ATOM 943 O O . LEU A 1 119 ? -2.041 1.228 20.972 1.00 98.06 119 LEU A O 1
ATOM 947 N N . SER A 1 120 ? -3.279 0.779 22.796 1.00 98.31 120 SER A N 1
ATOM 948 C CA . SER A 1 120 ? -2.363 -0.222 23.351 1.00 98.31 120 SER A CA 1
ATOM 949 C C . SER A 1 120 ? -2.271 -1.459 22.449 1.00 98.31 120 SER A C 1
ATOM 951 O O . SER A 1 120 ? -1.167 -1.901 22.104 1.00 98.31 120 SER A O 1
ATOM 953 N N . ASP A 1 121 ? -3.413 -1.958 21.974 1.00 97.75 121 ASP A N 1
ATOM 954 C CA . ASP A 1 121 ? -3.482 -3.069 21.022 1.00 97.75 121 ASP A CA 1
ATOM 955 C C . ASP A 1 121 ? -2.788 -2.729 19.697 1.00 97.75 121 ASP A C 1
ATOM 957 O O . ASP A 1 121 ? -1.951 -3.500 19.217 1.00 97.75 121 ASP A O 1
ATOM 961 N N . MET A 1 122 ? -3.046 -1.542 19.141 1.00 98.12 122 MET A N 1
ATOM 962 C CA . MET A 1 122 ? -2.394 -1.071 17.914 1.00 98.12 122 MET A CA 1
ATOM 963 C C . MET A 1 122 ? -0.873 -1.007 18.063 1.00 98.12 122 MET A C 1
ATOM 965 O O . MET A 1 122 ? -0.137 -1.398 17.155 1.00 98.12 122 MET A O 1
ATOM 969 N N . LYS A 1 123 ? -0.364 -0.555 19.214 1.00 97.94 123 LYS A N 1
ATOM 970 C CA . LYS A 1 123 ? 1.079 -0.563 19.498 1.00 97.94 123 LYS A CA 1
ATOM 971 C C . LYS A 1 123 ? 1.645 -1.987 19.467 1.00 97.94 123 LYS A C 1
ATOM 973 O O . LYS A 1 123 ? 2.739 -2.215 18.933 1.00 97.94 123 LYS A O 1
ATOM 978 N N . ALA A 1 124 ? 0.910 -2.951 20.018 1.00 97.12 124 ALA A N 1
ATOM 979 C CA . ALA A 1 124 ? 1.296 -4.355 19.966 1.00 97.12 124 ALA A CA 1
ATOM 980 C C . ALA A 1 124 ? 1.273 -4.896 18.523 1.00 97.12 124 ALA A C 1
ATOM 982 O O . ALA A 1 124 ? 2.200 -5.604 18.121 1.00 97.12 124 ALA A O 1
ATOM 983 N N . ASP A 1 125 ? 0.281 -4.511 17.718 1.00 96.88 125 ASP A N 1
ATOM 984 C CA . ASP A 1 125 ? 0.200 -4.873 16.299 1.00 96.88 125 ASP A CA 1
ATOM 985 C C . ASP A 1 125 ? 1.363 -4.306 15.484 1.00 96.88 125 ASP A C 1
ATOM 987 O O . ASP A 1 125 ? 2.002 -5.055 14.744 1.00 96.88 125 ASP A O 1
ATOM 991 N N . VAL A 1 126 ? 1.717 -3.030 15.670 1.00 97.06 126 VAL A N 1
ATOM 992 C CA . VAL A 1 126 ? 2.889 -2.407 15.024 1.00 97.06 126 VAL A CA 1
ATOM 993 C C . VAL A 1 126 ? 4.164 -3.187 15.335 1.00 97.06 126 VAL A C 1
ATOM 995 O O . VAL A 1 126 ? 4.982 -3.428 14.448 1.00 97.06 126 VAL A O 1
ATOM 998 N N . THR A 1 127 ? 4.314 -3.644 16.579 1.00 97.06 127 THR A N 1
ATOM 999 C CA . THR A 1 127 ? 5.483 -4.427 17.004 1.00 97.06 127 THR A CA 1
ATOM 1000 C C . THR A 1 127 ? 5.536 -5.797 16.312 1.00 97.06 127 THR A C 1
ATOM 1002 O O . THR A 1 127 ? 6.614 -6.282 15.967 1.00 97.06 127 THR A O 1
ATOM 1005 N N . ARG A 1 128 ? 4.379 -6.427 16.067 1.00 96.38 128 ARG A N 1
ATOM 1006 C CA . ARG A 1 128 ? 4.266 -7.741 15.404 1.00 96.38 128 ARG A CA 1
ATOM 1007 C C . ARG A 1 128 ? 4.271 -7.669 13.877 1.00 96.38 128 ARG A C 1
ATOM 1009 O O . ARG A 1 128 ? 4.544 -8.681 13.219 1.00 96.38 128 ARG A O 1
ATOM 1016 N N . LEU A 1 129 ? 3.958 -6.510 13.303 1.00 95.69 129 LEU A N 1
ATOM 1017 C CA . LEU A 1 129 ? 3.744 -6.349 11.869 1.00 95.69 129 LEU A CA 1
ATOM 1018 C C . LEU A 1 129 ? 4.956 -6.788 11.026 1.00 95.69 129 LEU A C 1
ATOM 1020 O O . LEU A 1 129 ? 4.743 -7.571 10.100 1.00 95.69 129 LEU A O 1
ATOM 1024 N N . PRO A 1 130 ? 6.220 -6.431 11.346 1.00 96.75 130 PRO A N 1
ATOM 1025 C CA . PRO A 1 130 ? 7.371 -6.868 10.549 1.00 96.75 130 PRO A CA 1
ATOM 1026 C C . PRO A 1 130 ? 7.504 -8.395 10.454 1.00 96.75 130 PRO A C 1
ATOM 1028 O O . PRO A 1 130 ? 7.720 -8.937 9.370 1.00 96.75 130 PRO A O 1
ATOM 1031 N N . ALA A 1 131 ? 7.320 -9.100 11.576 1.00 96.56 131 ALA A N 1
ATOM 1032 C CA . ALA A 1 131 ? 7.384 -10.562 11.629 1.00 96.56 131 ALA A CA 1
ATOM 1033 C C . ALA A 1 131 ? 6.203 -11.230 10.908 1.00 96.56 131 ALA A C 1
ATOM 1035 O O . ALA A 1 131 ? 6.319 -12.349 10.415 1.00 96.56 131 ALA A O 1
ATOM 1036 N N . THR A 1 132 ? 5.062 -10.547 10.848 1.00 95.25 132 THR A N 1
ATOM 1037 C CA . THR A 1 132 ? 3.892 -11.014 10.104 1.00 95.25 132 THR A CA 1
ATOM 1038 C C . THR A 1 132 ? 4.099 -10.838 8.600 1.00 95.25 132 THR A C 1
ATOM 1040 O O . THR A 1 132 ? 3.853 -11.767 7.834 1.00 95.25 132 THR A O 1
ATOM 1043 N N . LEU A 1 133 ? 4.604 -9.677 8.171 1.00 93.69 133 LEU A N 1
ATOM 1044 C CA . LEU A 1 133 ? 4.868 -9.375 6.762 1.00 93.69 133 LEU A CA 1
ATOM 1045 C C . LEU A 1 133 ? 5.957 -10.272 6.166 1.00 93.69 133 LEU A C 1
ATOM 1047 O O . LEU A 1 133 ? 5.834 -10.677 5.014 1.00 93.69 133 LEU A O 1
ATOM 1051 N N . SER A 1 134 ? 6.985 -10.636 6.938 1.00 95.12 134 SER A N 1
ATOM 1052 C CA . SER A 1 134 ? 8.064 -11.513 6.455 1.00 95.12 134 SER A CA 1
ATOM 1053 C C . SER A 1 134 ? 7.601 -12.931 6.104 1.00 95.12 134 SER A C 1
ATOM 1055 O O . SER A 1 134 ? 8.281 -13.630 5.356 1.00 95.12 134 SER A O 1
ATOM 1057 N N . ARG A 1 135 ? 6.441 -13.357 6.620 1.00 94.00 135 ARG A N 1
ATOM 1058 C CA . ARG A 1 135 ? 5.830 -14.660 6.323 1.00 94.00 135 ARG A CA 1
ATOM 1059 C C . ARG A 1 135 ? 4.957 -14.639 5.070 1.00 94.00 135 ARG A C 1
ATOM 1061 O O . ARG A 1 135 ? 4.578 -15.706 4.591 1.00 94.00 135 ARG A O 1
ATOM 1068 N N . ILE A 1 136 ? 4.623 -13.460 4.540 1.00 92.62 136 ILE A N 1
ATOM 1069 C CA . ILE A 1 136 ? 3.805 -13.347 3.332 1.00 92.62 136 ILE A CA 1
ATOM 1070 C C . ILE A 1 136 ? 4.642 -13.813 2.132 1.00 92.62 136 ILE A C 1
ATOM 1072 O O . ILE A 1 136 ? 5.723 -13.268 1.896 1.00 92.62 136 ILE A O 1
ATOM 1076 N N . PRO A 1 137 ? 4.159 -14.787 1.336 1.00 92.88 137 PRO A N 1
ATOM 1077 C CA . PRO A 1 137 ? 4.890 -15.238 0.162 1.00 92.88 137 PRO A CA 1
ATOM 1078 C C . PRO A 1 137 ? 5.109 -14.095 -0.844 1.00 92.88 137 PRO A C 1
ATOM 1080 O O . PRO A 1 137 ? 4.216 -13.255 -1.018 1.00 92.88 137 PRO A O 1
ATOM 1083 N N . PRO A 1 138 ? 6.242 -14.080 -1.570 1.00 93.56 138 PRO A N 1
ATOM 1084 C CA . PRO A 1 138 ? 6.501 -13.081 -2.600 1.00 93.56 138 PRO A CA 1
ATOM 1085 C C . PRO A 1 138 ? 5.371 -13.001 -3.632 1.00 93.56 138 PRO A C 1
ATOM 1087 O O . PRO A 1 138 ? 4.777 -14.018 -3.999 1.00 93.56 138 PRO A O 1
ATOM 1090 N N . ILE A 1 139 ? 5.120 -11.800 -4.164 1.00 92.38 139 ILE A N 1
ATOM 1091 C CA . ILE A 1 139 ? 4.063 -11.552 -5.162 1.00 92.38 139 ILE A CA 1
ATOM 1092 C C . ILE A 1 139 ? 4.186 -12.512 -6.352 1.00 92.38 139 ILE A C 1
ATOM 1094 O O . ILE A 1 139 ? 3.186 -13.070 -6.796 1.00 92.38 139 ILE A O 1
ATOM 1098 N N . ALA A 1 140 ? 5.412 -12.787 -6.807 1.00 93.56 140 ALA A N 1
ATOM 1099 C CA . ALA A 1 140 ? 5.645 -13.700 -7.919 1.00 93.56 140 ALA A CA 1
ATOM 1100 C C . ALA A 1 140 ? 5.143 -15.131 -7.657 1.00 93.56 140 ALA A C 1
ATOM 1102 O O . ALA A 1 140 ? 4.604 -15.769 -8.561 1.00 93.56 140 ALA A O 1
ATOM 1103 N N . ALA A 1 141 ? 5.276 -15.618 -6.418 1.00 93.88 141 ALA A N 1
ATOM 1104 C CA . ALA A 1 141 ? 4.761 -16.923 -6.015 1.00 93.88 141 ALA A CA 1
ATOM 1105 C C . ALA A 1 141 ? 3.230 -16.906 -5.927 1.00 93.88 141 ALA A C 1
ATOM 1107 O O . ALA A 1 141 ? 2.567 -17.813 -6.422 1.00 93.88 141 ALA A O 1
ATOM 1108 N N . ARG A 1 142 ? 2.656 -15.839 -5.358 1.00 93.88 142 ARG A N 1
ATOM 1109 C CA . ARG A 1 142 ? 1.198 -15.689 -5.221 1.00 93.88 142 ARG A CA 1
ATOM 1110 C C . ARG A 1 142 ? 0.491 -15.587 -6.576 1.00 93.88 142 ARG A C 1
ATOM 1112 O O . ARG A 1 142 ? -0.578 -16.157 -6.745 1.00 93.88 142 ARG A O 1
ATOM 1119 N N . LEU A 1 143 ? 1.100 -14.898 -7.540 1.00 94.31 143 LEU A N 1
ATOM 1120 C CA . LEU A 1 143 ? 0.550 -14.701 -8.887 1.00 94.31 143 LEU A CA 1
ATOM 1121 C C . LEU A 1 143 ? 0.942 -15.791 -9.890 1.00 94.31 143 LEU A C 1
ATOM 1123 O O . LEU A 1 143 ? 0.424 -15.795 -11.013 1.00 94.31 143 LEU A O 1
ATOM 1127 N N . GLN A 1 144 ? 1.858 -16.690 -9.505 1.00 93.00 144 GLN A N 1
ATOM 1128 C CA . GLN A 1 144 ? 2.486 -17.672 -10.397 1.00 93.00 144 GLN A CA 1
ATOM 1129 C C . GLN A 1 144 ? 3.081 -16.997 -11.645 1.00 93.00 144 GLN A C 1
ATOM 1131 O O . GLN A 1 144 ? 2.887 -17.437 -12.779 1.00 93.00 144 GLN A O 1
ATOM 1136 N N . MET A 1 145 ? 3.742 -15.855 -11.438 1.00 93.19 145 MET A N 1
ATOM 1137 C CA . MET A 1 145 ? 4.210 -14.975 -12.507 1.00 93.19 145 MET A CA 1
ATOM 1138 C C . MET A 1 145 ? 5.415 -14.150 -12.045 1.00 93.19 145 MET A C 1
ATOM 1140 O O . MET A 1 145 ? 5.337 -13.438 -11.051 1.00 93.19 145 MET A O 1
ATOM 1144 N N . SER A 1 146 ? 6.531 -14.216 -12.774 1.00 92.94 146 SER A N 1
ATOM 1145 C CA . SER A 1 146 ? 7.745 -13.449 -12.446 1.00 92.94 146 SER A CA 1
ATOM 1146 C C . SER A 1 146 ? 7.800 -12.113 -13.188 1.00 92.94 146 SER A C 1
ATOM 1148 O O . SER A 1 146 ? 7.317 -12.012 -14.317 1.00 92.94 146 SER A O 1
ATOM 1150 N N . GLU A 1 147 ? 8.477 -11.114 -12.616 1.00 90.75 147 GLU A N 1
ATOM 1151 C CA . GLU A 1 147 ? 8.705 -9.819 -13.281 1.00 90.75 147 GLU A CA 1
ATOM 1152 C C . GLU A 1 147 ? 9.384 -9.989 -14.643 1.00 90.75 147 GLU A C 1
ATOM 1154 O O . GLU A 1 147 ? 8.951 -9.412 -15.635 1.00 90.75 147 GLU A O 1
ATOM 1159 N N . ARG A 1 148 ? 10.377 -10.884 -14.734 1.00 89.81 148 ARG A N 1
ATOM 1160 C CA . ARG A 1 148 ? 11.038 -11.214 -16.005 1.00 89.81 148 ARG A CA 1
ATOM 1161 C C . ARG A 1 148 ? 10.043 -11.711 -17.055 1.00 89.81 148 ARG A C 1
ATOM 1163 O O . ARG A 1 148 ? 10.131 -11.309 -18.211 1.00 89.81 148 ARG A O 1
ATOM 1170 N N . SER A 1 149 ? 9.105 -12.579 -16.667 1.00 90.12 149 SER A N 1
ATOM 1171 C CA . SER A 1 149 ? 8.091 -13.095 -17.595 1.00 90.12 149 SER A CA 1
ATOM 1172 C C . SER A 1 149 ? 7.106 -12.015 -18.049 1.00 90.12 149 SER A C 1
ATOM 1174 O O . SER A 1 149 ? 6.704 -12.023 -19.210 1.00 90.12 149 SER A O 1
ATOM 1176 N N . ILE A 1 150 ? 6.773 -11.061 -17.173 1.00 89.88 150 ILE A N 1
ATOM 1177 C CA . ILE A 1 150 ? 5.937 -9.901 -17.505 1.00 89.88 150 ILE A CA 1
ATOM 1178 C C . ILE A 1 150 ? 6.656 -9.028 -18.532 1.00 89.88 150 ILE A C 1
ATOM 1180 O O . ILE A 1 150 ? 6.145 -8.813 -19.628 1.00 89.88 150 ILE A O 1
ATOM 1184 N N . LEU A 1 151 ? 7.876 -8.593 -18.214 1.00 89.31 151 LEU A N 1
ATOM 1185 C CA . LEU A 1 151 ? 8.654 -7.703 -19.073 1.00 89.31 151 LEU A CA 1
ATOM 1186 C C . LEU A 1 151 ? 8.962 -8.338 -20.431 1.00 89.31 151 LEU A C 1
ATOM 1188 O O . LEU A 1 151 ? 8.843 -7.677 -21.458 1.00 89.31 151 LEU A O 1
ATOM 1192 N N . SER A 1 152 ? 9.272 -9.637 -20.462 1.00 87.50 152 SER A N 1
ATOM 1193 C CA . SER A 1 152 ? 9.487 -10.368 -21.715 1.00 87.50 152 SER A CA 1
ATOM 1194 C C . SER A 1 152 ? 8.233 -10.410 -22.596 1.00 87.50 152 SER A C 1
ATOM 1196 O O . SER A 1 152 ? 8.344 -10.262 -23.813 1.00 87.50 152 SER A O 1
ATOM 1198 N N . ARG A 1 153 ? 7.041 -10.577 -22.008 1.00 85.25 15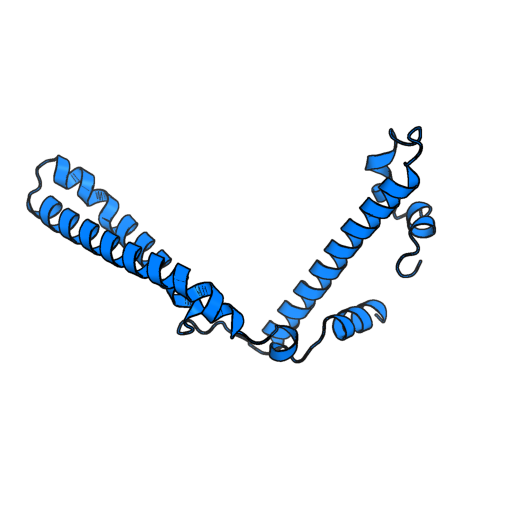3 ARG A N 1
ATOM 1199 C CA . ARG A 1 153 ? 5.766 -10.532 -22.747 1.00 85.25 153 ARG A CA 1
ATOM 1200 C C . ARG A 1 153 ? 5.437 -9.130 -23.245 1.00 85.25 153 ARG A C 1
ATOM 1202 O O . ARG A 1 153 ? 4.945 -8.987 -24.356 1.00 85.25 153 ARG A O 1
ATOM 1209 N N . LEU A 1 154 ? 5.705 -8.104 -22.441 1.00 82.31 154 LEU A N 1
ATOM 1210 C CA . LEU A 1 154 ? 5.463 -6.714 -22.828 1.00 82.31 154 LEU A CA 1
ATOM 1211 C C . LEU A 1 154 ? 6.409 -6.253 -23.941 1.00 82.31 154 LEU A C 1
ATOM 1213 O O . LEU A 1 154 ? 5.990 -5.506 -24.812 1.00 82.31 154 LEU A O 1
ATOM 1217 N N . ALA A 1 155 ? 7.654 -6.729 -23.941 1.00 78.69 155 ALA A N 1
ATOM 1218 C CA . ALA A 1 155 ? 8.635 -6.405 -24.974 1.00 78.69 155 ALA A CA 1
ATOM 1219 C C . ALA A 1 155 ? 8.421 -7.153 -26.306 1.00 78.69 155 ALA A C 1
ATOM 1221 O O . ALA A 1 155 ? 9.067 -6.810 -27.293 1.00 78.69 155 ALA A O 1
ATOM 1222 N N . SER A 1 156 ? 7.576 -8.191 -26.326 1.00 71.12 156 SER A N 1
ATOM 1223 C CA . SER A 1 156 ? 7.287 -9.017 -27.512 1.00 71.12 156 SER A CA 1
ATOM 1224 C C . SER A 1 156 ? 5.908 -8.764 -28.133 1.00 71.12 156 SER A C 1
ATOM 1226 O O . SER A 1 156 ? 5.573 -9.409 -29.126 1.00 71.12 156 SER A O 1
ATOM 1228 N N . LYS A 1 157 ? 5.124 -7.841 -27.566 1.00 55.62 157 LYS A N 1
ATOM 1229 C CA . LYS A 1 157 ? 3.925 -7.277 -28.201 1.00 55.62 157 LYS A CA 1
ATOM 1230 C C . LYS A 1 157 ? 4.304 -6.117 -29.112 1.00 55.62 157 LYS A C 1
ATOM 1232 O O . LYS A 1 157 ? 3.634 -5.988 -30.156 1.00 55.62 157 LYS A O 1
#

Sequence (157 aa):
SHGYARWTDIQNDGAFGVINEPFKGEASKGNFLEMKNKFLARRFKLLEQALVIEEQLRRAAYLNMTQDPSHPAMALNTRFAEVECLAESHQHLSKESLAGNKPANAVLHKVLNQLEELLSDMKADVTRLPATLSRIPPIAARLQMSERSILSRLASK